Protein AF-A0A8J7I1T4-F1 (afdb_monomer)

Radius of gyration: 24.04 Å; Cα contacts (8 Å, |Δi|>4): 90; chains: 1; bounding box: 47×66×47 Å

Sequence (102 aa):
MGDDYNDDTSTIVEYQNFVQFKRQQYLRGENFNTPTLNFPENLSPKREPLKHLLIGSPKAVTSTIHRLHLVGYASTGDWSPLLPTANPDEVMSILIRQILIQ

Secondary structure (DSSP, 8-state):
-------SHHHHHHHHHHHHHHHHHHHH----S-------TT-SPPEEEEEEEEEE-HHHHHHHHHHHHHTTS--GGGSPPPEE-SSTT-EEEEEEEEEEP-

pLDDT: mean 79.26, std 20.47, range [40.09, 98.81]

Nearest PDB structures (foldseek):
  1phz-assembly1_A  TM=6.126E-01  e=1.337E+00  Rattus norvegicus
  6u9d-assembly1_C  TM=4.144E-01  e=4.282E-01  Saccharomyces cerevisiae
  6u9d-assembly1_O  TM=4.224E-01  e=9.566E-01  Saccharomyces cerevisiae
  2m3d-assembly1_A  TM=4.213E-01  e=1.869E+00  Homo sapiens

Mean predicted aligned error: 15.99 Å

Organism: NCBI:txid1725256

Foldseek 3Di:
DDDPPDDPVVVVVVVVVVVVVVVCCVVVVDDDDDPPPPPPPPPPQDWDKDKDKDKDAPVVQLVVLVVCVVVVNDHSVQKDPWADDPDRRMTMIMHIDTDGDD

Solvent-accessible surface area (backbone atoms only — not comparable to full-atom values): 6411 Å² total; per-residue (Å²): 142,76,87,88,81,84,84,66,64,65,62,53,52,51,50,51,51,50,53,51,49,54,51,47,52,73,74,60,70,77,79,71,95,57,84,81,69,83,67,64,94,75,70,70,70,54,65,45,83,46,76,47,78,46,75,36,38,64,67,57,44,53,52,47,41,51,51,36,32,76,73,67,70,46,59,68,83,64,39,48,72,81,38,81,55,96,47,94,71,28,26,31,35,44,34,76,43,77,40,76,61,132

Structure (mmCIF, N/CA/C/O backbone):
data_AF-A0A8J7I1T4-F1
#
_entry.id   AF-A0A8J7I1T4-F1
#
loop_
_atom_site.group_PDB
_atom_site.id
_atom_site.type_symbol
_atom_site.label_atom_id
_atom_site.label_alt_id
_atom_site.label_comp_id
_atom_site.label_asym_id
_atom_site.label_entity_id
_atom_site.label_seq_id
_atom_site.pdbx_PDB_ins_code
_atom_site.Cartn_x
_atom_site.Cartn_y
_atom_site.Cartn_z
_atom_site.occupancy
_atom_site.B_iso_or_equiv
_atom_site.auth_seq_id
_atom_site.auth_comp_id
_atom_site.auth_asym_id
_atom_site.auth_atom_id
_atom_site.pdbx_PDB_model_num
ATOM 1 N N . MET A 1 1 ? -22.336 58.831 -1.178 1.00 47.72 1 MET A N 1
ATOM 2 C CA . MET A 1 1 ? -21.985 57.604 -1.913 1.00 47.72 1 MET A CA 1
ATOM 3 C C . MET A 1 1 ? -21.004 56.871 -1.020 1.00 47.72 1 MET A C 1
ATOM 5 O O . MET A 1 1 ? -19.838 57.229 -1.009 1.00 47.72 1 MET A O 1
ATOM 9 N N . GLY A 1 2 ? -21.533 56.071 -0.097 1.00 44.88 2 GLY A N 1
ATOM 10 C CA . GLY A 1 2 ? -20.752 55.370 0.918 1.00 44.88 2 GLY A CA 1
ATOM 11 C C . GLY A 1 2 ? -20.831 53.889 0.611 1.00 44.88 2 GLY A C 1
ATOM 12 O O . GLY A 1 2 ? -21.934 53.362 0.481 1.00 44.88 2 GLY A O 1
ATOM 13 N N . ASP A 1 3 ? -19.671 53.282 0.419 1.00 51.94 3 ASP A N 1
ATOM 14 C CA . ASP A 1 3 ? -19.508 51.859 0.183 1.00 51.94 3 ASP A CA 1
ATOM 15 C C . ASP A 1 3 ? -19.850 51.104 1.473 1.00 51.94 3 ASP A C 1
ATOM 17 O O . ASP A 1 3 ? -19.090 51.129 2.441 1.00 51.94 3 ASP A O 1
ATOM 21 N N . ASP A 1 4 ? -21.022 50.469 1.500 1.00 51.78 4 ASP A N 1
ATOM 22 C CA . ASP A 1 4 ? -21.464 49.598 2.592 1.00 51.78 4 ASP A CA 1
ATOM 23 C C .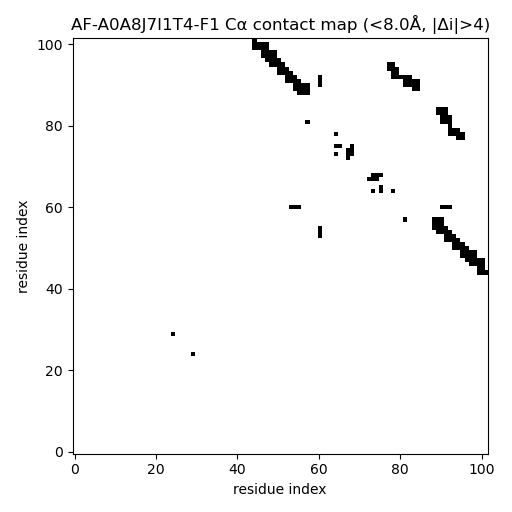 ASP A 1 4 ? -20.959 48.176 2.315 1.00 51.78 4 ASP A C 1
ATOM 25 O O . ASP A 1 4 ? -21.676 47.289 1.857 1.00 51.78 4 ASP A O 1
ATOM 29 N N . TYR A 1 5 ? -19.650 48.004 2.478 1.00 54.16 5 TYR A N 1
ATOM 30 C CA . TYR A 1 5 ? -18.976 46.711 2.435 1.00 54.16 5 TYR A CA 1
ATOM 31 C C . TYR A 1 5 ? -18.599 46.365 3.869 1.00 54.16 5 TYR A C 1
ATOM 33 O O . TYR A 1 5 ? -17.544 46.801 4.309 1.00 54.16 5 TYR A O 1
ATOM 41 N N . ASN A 1 6 ? -19.461 45.654 4.608 1.00 53.81 6 ASN A N 1
ATOM 42 C CA . ASN A 1 6 ? -19.103 44.912 5.829 1.00 53.81 6 ASN A CA 1
ATOM 43 C C . ASN A 1 6 ? -20.278 44.039 6.320 1.00 53.81 6 ASN A C 1
ATOM 45 O O . ASN A 1 6 ? -20.919 44.364 7.313 1.00 53.81 6 ASN A O 1
ATOM 49 N N . A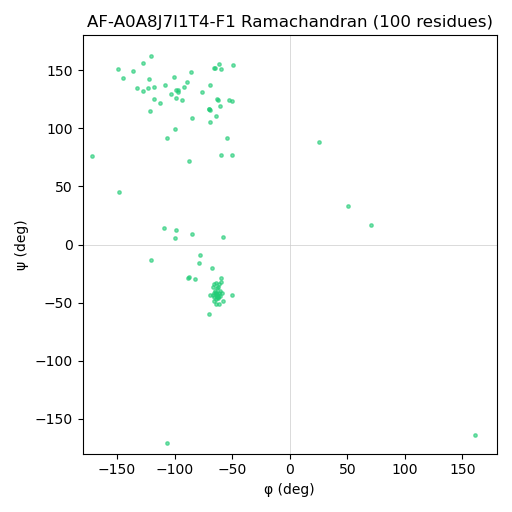SP A 1 7 ? -20.525 42.902 5.662 1.00 57.72 7 ASP A N 1
ATOM 50 C CA . ASP A 1 7 ? -21.310 41.799 6.252 1.00 57.72 7 ASP A CA 1
ATOM 51 C C . ASP A 1 7 ? -20.844 40.419 5.750 1.00 57.72 7 ASP A C 1
ATOM 53 O O . ASP A 1 7 ? -21.634 39.585 5.334 1.00 57.72 7 ASP A O 1
ATOM 57 N N . ASP A 1 8 ? -19.528 40.183 5.719 1.00 58.41 8 ASP A N 1
ATOM 58 C CA . ASP A 1 8 ? -18.960 38.871 5.330 1.00 58.41 8 ASP A CA 1
ATOM 59 C C . ASP A 1 8 ? -18.098 38.251 6.447 1.00 58.41 8 ASP A C 1
ATOM 61 O 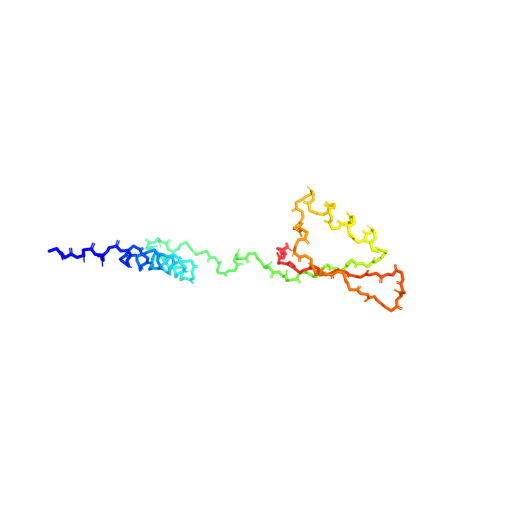O . ASP A 1 8 ? -17.753 37.068 6.440 1.00 58.41 8 ASP A O 1
ATOM 65 N N . THR A 1 9 ? -17.746 39.042 7.464 1.00 55.25 9 THR A N 1
ATOM 66 C CA . THR A 1 9 ? -16.885 38.597 8.567 1.00 55.25 9 THR A CA 1
ATOM 67 C C . THR A 1 9 ? -17.677 37.959 9.708 1.00 55.25 9 THR A C 1
ATOM 69 O O . THR A 1 9 ? -17.159 37.045 10.354 1.00 55.25 9 THR A O 1
ATOM 72 N N . SER A 1 10 ? -18.940 38.359 9.915 1.00 56.66 10 SER A N 1
ATOM 73 C CA . SER A 1 10 ? -19.832 37.759 10.921 1.00 56.66 10 SER A CA 1
ATOM 74 C C . SER A 1 10 ? -20.097 36.282 10.631 1.00 56.66 10 SER A C 1
ATOM 76 O O . SER A 1 10 ? -19.928 35.437 11.509 1.00 56.66 10 SER A O 1
ATOM 78 N N . THR A 1 11 ? -20.394 35.937 9.376 1.00 62.38 11 THR A N 1
ATOM 79 C CA . THR A 1 11 ? -20.722 34.560 8.976 1.00 62.38 11 THR A CA 1
ATOM 80 C C . THR A 1 11 ? -19.526 33.611 9.105 1.00 62.38 11 THR A C 1
ATOM 82 O O . THR A 1 11 ? -19.674 32.461 9.527 1.00 62.38 11 THR A O 1
ATOM 85 N N . ILE A 1 12 ? -18.311 34.083 8.802 1.00 68.12 12 ILE A N 1
ATOM 86 C CA . ILE A 1 12 ? -17.086 33.280 8.936 1.00 68.12 12 ILE A CA 1
ATOM 87 C C . ILE A 1 12 ? -16.767 33.015 10.412 1.00 68.12 12 ILE A C 1
ATOM 89 O O . ILE A 1 12 ? -16.431 31.885 10.775 1.00 68.12 12 ILE A O 1
ATOM 93 N N . VAL A 1 13 ? -16.889 34.029 11.274 1.00 71.56 13 VAL A N 1
ATOM 94 C CA . VAL A 1 13 ? -16.635 33.884 12.715 1.00 71.56 13 VAL A CA 1
ATOM 95 C C . VAL A 1 13 ? -17.654 32.939 13.357 1.00 71.56 13 VAL A C 1
ATOM 97 O O . VAL A 1 13 ? -17.272 32.077 14.151 1.00 71.56 13 VAL A O 1
ATOM 100 N N . GLU A 1 14 ? -18.926 33.015 12.966 1.00 70.50 14 GLU A N 1
ATOM 101 C CA . GLU A 1 14 ? -19.973 32.095 13.424 1.00 70.50 14 GLU A CA 1
ATOM 102 C C . GLU A 1 14 ? -19.715 30.646 13.000 1.00 70.50 14 GLU A C 1
ATOM 104 O O . GLU A 1 14 ? -19.809 29.737 13.829 1.00 70.50 14 GLU A O 1
ATOM 109 N N . TYR A 1 15 ? -19.315 30.415 11.745 1.00 69.25 15 TYR A N 1
ATOM 110 C CA . TYR A 1 15 ? -19.000 29.068 11.265 1.00 69.25 15 TYR A CA 1
ATOM 111 C C . TYR A 1 15 ? -17.791 28.471 11.990 1.00 69.25 15 TYR A C 1
ATOM 113 O O . TYR A 1 15 ? -17.813 27.305 12.394 1.00 69.25 15 TYR A O 1
ATOM 121 N N . GLN A 1 16 ? -16.748 29.272 12.221 1.00 72.00 16 GLN A N 1
ATOM 122 C CA . GLN A 1 16 ? -15.591 28.827 12.993 1.00 72.00 16 GLN A CA 1
ATOM 123 C C . GLN A 1 16 ? -15.988 28.508 14.434 1.00 72.00 16 GLN A C 1
ATOM 125 O O . GLN A 1 16 ? -15.650 27.434 14.930 1.00 72.00 16 GLN A O 1
ATOM 130 N N . ASN A 1 17 ? -16.782 29.361 15.082 1.00 79.06 17 ASN A N 1
ATOM 131 C CA . ASN A 1 17 ? -17.287 29.098 16.428 1.00 79.06 17 ASN A CA 1
ATOM 132 C C . ASN A 1 17 ? -18.135 27.820 16.487 1.00 79.06 17 ASN A C 1
ATOM 134 O O . ASN A 1 17 ? -17.970 27.023 17.411 1.00 79.06 17 ASN A O 1
ATOM 138 N N . PHE A 1 18 ? -18.972 27.562 15.479 1.00 73.94 18 PHE A N 1
ATOM 139 C CA . PHE A 1 18 ? -19.755 26.332 15.376 1.00 73.94 18 PHE A CA 1
ATOM 140 C C . PHE A 1 18 ? -18.871 25.085 15.225 1.00 73.94 18 PHE A C 1
ATOM 142 O O . PHE A 1 18 ? -19.066 24.101 15.944 1.00 73.94 18 PHE A O 1
ATOM 149 N N . VAL A 1 19 ? -17.868 25.119 14.341 1.00 78.06 19 VAL A N 1
ATOM 150 C CA . VAL A 1 19 ? -16.919 24.009 14.153 1.00 78.06 19 VAL A CA 1
ATOM 151 C C . VAL A 1 19 ? -16.109 23.766 15.428 1.00 78.06 19 VAL A C 1
ATOM 153 O O . VAL A 1 19 ? -15.957 22.616 15.846 1.00 78.06 19 VAL A O 1
ATOM 156 N N . GLN A 1 20 ? -15.645 24.827 16.098 1.00 69.75 20 GLN A N 1
ATOM 157 C CA . GLN A 1 20 ? -14.915 24.716 17.363 1.00 69.75 20 GLN A CA 1
ATOM 158 C C . GLN A 1 20 ? -15.792 24.171 18.489 1.00 69.75 20 GLN A C 1
ATOM 160 O O . GLN A 1 20 ? -15.343 23.303 19.237 1.00 69.75 20 GLN A O 1
ATOM 165 N N . PHE A 1 21 ? -17.046 24.617 18.582 1.00 70.81 21 PHE A N 1
ATOM 166 C CA . PHE A 1 21 ? -18.017 24.099 19.538 1.00 70.81 21 PHE A CA 1
ATOM 167 C C . PHE A 1 21 ? -18.282 22.615 19.291 1.00 70.81 21 PHE A C 1
ATOM 169 O O . PHE A 1 21 ? -18.128 21.813 20.206 1.00 70.81 21 PHE A O 1
ATOM 176 N N . LYS A 1 22 ? -18.591 22.212 18.051 1.00 68.12 22 LYS A N 1
ATOM 177 C CA . LYS A 1 22 ? -18.816 20.800 17.709 1.00 68.12 22 LYS A CA 1
ATOM 178 C C . LYS A 1 22 ? -17.589 19.946 18.014 1.00 68.12 22 LYS A C 1
ATOM 180 O O . LYS A 1 22 ? -17.737 18.873 18.588 1.00 68.12 22 LYS A O 1
ATOM 185 N N . ARG A 1 23 ? -16.382 20.432 17.710 1.00 67.62 23 ARG A N 1
ATOM 186 C CA . ARG A 1 23 ? -15.127 19.750 18.052 1.00 67.62 23 ARG A CA 1
ATOM 187 C C . ARG A 1 23 ? -14.956 19.604 19.564 1.00 67.62 23 ARG A C 1
ATOM 189 O O . ARG A 1 23 ? -14.631 18.518 20.022 1.00 67.62 23 ARG A O 1
ATOM 196 N N . GLN A 1 24 ? -15.209 20.659 20.338 1.00 60.47 24 GLN A N 1
ATOM 197 C CA . GLN A 1 24 ? -15.168 20.589 21.800 1.00 60.47 24 GLN A CA 1
ATOM 198 C C . GLN A 1 24 ? -16.217 19.625 22.351 1.00 60.47 24 GLN A C 1
ATOM 200 O O . GLN A 1 24 ? -15.903 18.894 23.273 1.00 60.47 24 GLN A O 1
ATOM 205 N N . GLN A 1 25 ? -17.410 19.539 21.761 1.00 59.22 25 GLN A N 1
ATOM 206 C CA . GLN A 1 25 ? -18.430 18.562 22.159 1.00 59.22 25 GLN A CA 1
ATOM 207 C C . GLN A 1 25 ? -17.973 17.115 21.911 1.00 59.22 25 GLN A C 1
ATOM 209 O O . GLN A 1 25 ? -18.136 16.265 22.784 1.00 59.22 25 GLN A O 1
ATOM 214 N N . TYR A 1 26 ? -17.327 16.839 20.771 1.00 59.06 26 TYR A N 1
ATOM 215 C CA . TYR A 1 26 ? -16.743 15.518 20.499 1.00 59.06 26 TYR A CA 1
ATOM 216 C C . TYR A 1 26 ? -15.577 15.173 21.430 1.00 59.06 26 TYR A C 1
ATOM 218 O O . TYR A 1 26 ? -15.399 14.010 21.776 1.00 59.06 26 TYR A O 1
ATOM 226 N N . LEU A 1 27 ? -14.785 16.171 21.827 1.00 55.81 27 LEU A N 1
ATOM 227 C CA . LEU A 1 27 ? -13.632 15.984 22.709 1.00 55.81 27 LEU A CA 1
ATOM 228 C C . LEU A 1 27 ? -14.015 15.931 24.195 1.00 55.81 27 LEU A C 1
ATOM 230 O O . LEU A 1 27 ? -13.315 15.293 24.972 1.00 55.81 27 LEU A O 1
ATOM 234 N N . ARG A 1 28 ? -15.091 16.620 24.595 1.00 53.22 28 ARG A N 1
ATOM 235 C CA . ARG A 1 28 ? -15.477 16.808 25.998 1.00 53.22 28 ARG A CA 1
ATOM 236 C C . ARG A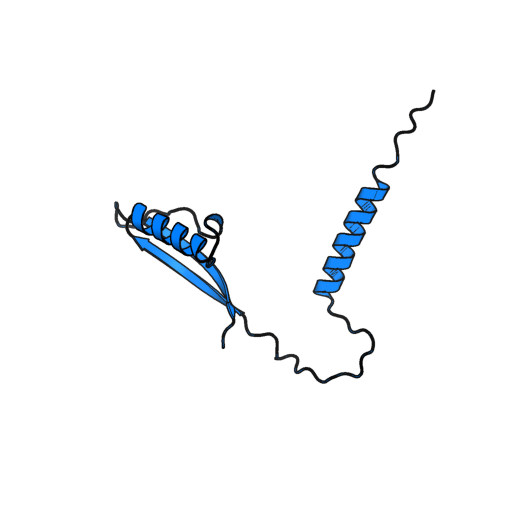 1 28 ? -16.358 15.684 26.529 1.00 53.22 28 ARG A C 1
ATOM 238 O O . ARG A 1 28 ? -16.301 15.435 27.721 1.00 53.22 28 ARG A O 1
ATOM 245 N N . GLY A 1 29 ? -17.140 15.002 25.690 1.00 57.56 29 GLY A N 1
ATOM 246 C CA . GLY A 1 29 ? -17.894 13.816 26.116 1.00 57.56 29 GLY A CA 1
ATOM 247 C C . GLY A 1 29 ? -18.733 14.001 27.394 1.00 57.56 29 GLY A C 1
ATOM 248 O O . GLY A 1 29 ? -18.853 13.057 28.166 1.00 57.56 29 GLY A O 1
ATOM 249 N N . GLU A 1 30 ? -19.286 15.193 27.659 1.00 49.94 30 GLU A N 1
ATOM 250 C CA . GLU A 1 30 ? -19.984 15.463 28.925 1.00 49.94 30 GLU A CA 1
ATOM 251 C C . GLU A 1 30 ? -21.511 15.366 28.815 1.00 49.94 30 GLU A C 1
ATOM 253 O O . GLU A 1 30 ? -22.200 16.272 28.353 1.00 49.94 30 GLU A O 1
ATOM 258 N N . ASN A 1 31 ? -22.003 14.207 29.260 1.00 50.72 31 ASN A N 1
ATOM 259 C CA . ASN A 1 31 ? -23.042 14.000 30.277 1.00 50.72 31 ASN A CA 1
ATOM 260 C C . ASN A 1 31 ? -24.068 15.131 30.492 1.00 50.72 31 ASN A C 1
ATOM 262 O O . ASN A 1 31 ? -23.968 15.931 31.422 1.00 50.72 31 ASN A O 1
ATOM 266 N N . PHE A 1 32 ? -25.150 15.095 29.715 1.00 48.03 32 PHE A N 1
ATOM 267 C CA . PHE A 1 32 ? -26.453 15.555 30.201 1.00 48.03 32 PHE A CA 1
ATOM 268 C C . PHE A 1 32 ? -26.933 14.564 31.265 1.00 48.03 32 PHE A C 1
ATOM 270 O O . PHE A 1 32 ? -26.770 13.369 31.054 1.00 48.03 32 PHE A O 1
ATOM 277 N N . ASN A 1 33 ? -27.495 15.046 32.380 1.00 47.41 33 ASN A N 1
ATOM 278 C CA . ASN A 1 33 ? -27.972 14.269 33.538 1.00 47.41 33 ASN A CA 1
ATOM 279 C C . ASN A 1 33 ? -28.900 13.090 33.172 1.00 47.41 33 ASN A C 1
ATOM 281 O O . ASN A 1 33 ? -30.116 13.142 33.353 1.00 47.41 33 ASN A O 1
ATOM 285 N N . THR A 1 34 ? -28.326 12.005 32.679 1.00 43.66 34 THR A N 1
ATOM 286 C CA . THR A 1 34 ? -28.916 10.678 32.630 1.00 43.66 34 THR A CA 1
ATOM 287 C C . THR A 1 34 ? -28.546 9.978 33.931 1.00 43.66 34 THR A C 1
ATOM 289 O O . THR A 1 34 ? -27.401 10.130 34.366 1.00 43.66 34 THR A O 1
ATOM 292 N N . PRO A 1 35 ? -29.459 9.215 34.563 1.00 41.53 35 PRO A N 1
ATOM 293 C CA . PRO A 1 35 ? -29.069 8.341 35.661 1.00 41.53 35 PRO A CA 1
ATOM 294 C C . PRO A 1 35 ? -27.874 7.539 35.168 1.00 41.53 35 PRO A C 1
ATOM 296 O O . PRO A 1 35 ? -27.949 6.961 34.083 1.00 41.53 35 PRO A O 1
ATOM 299 N N . THR A 1 36 ? -26.761 7.622 35.896 1.00 40.09 36 THR A N 1
ATOM 300 C CA . THR A 1 36 ? -25.486 6.995 35.565 1.00 40.09 36 THR A CA 1
ATOM 301 C C . THR A 1 36 ? -25.731 5.511 35.360 1.00 40.09 36 THR A C 1
ATOM 303 O O . THR A 1 36 ? -25.725 4.707 36.290 1.00 40.09 36 THR A O 1
ATOM 306 N N . LEU A 1 37 ? -25.990 5.136 34.110 1.00 43.19 37 LEU A N 1
ATOM 307 C CA . LEU A 1 37 ? -25.790 3.781 33.672 1.00 43.19 37 LEU A CA 1
ATOM 308 C C . LEU A 1 37 ? -24.284 3.623 33.814 1.00 43.19 37 LEU A C 1
ATOM 310 O O . LEU A 1 37 ? -23.534 4.327 33.138 1.00 43.19 37 LEU A O 1
ATOM 314 N N . ASN A 1 38 ? -23.858 2.806 34.775 1.00 44.88 38 ASN A N 1
ATOM 315 C CA . ASN A 1 38 ? -22.470 2.401 34.944 1.00 44.88 38 ASN A CA 1
ATOM 316 C C . ASN A 1 38 ? -22.036 1.697 33.652 1.00 44.88 38 ASN A C 1
ATOM 318 O O . ASN A 1 38 ? -22.022 0.471 33.578 1.00 44.88 38 ASN A O 1
ATOM 322 N N . PHE A 1 39 ? -21.751 2.460 32.600 1.00 50.28 39 PHE A N 1
ATOM 323 C CA . PHE A 1 39 ? -21.011 1.973 31.463 1.00 50.28 39 PHE A CA 1
ATOM 324 C C . PHE A 1 39 ? -19.601 1.785 31.998 1.00 50.28 39 PHE A C 1
ATOM 326 O O . PHE A 1 39 ? -19.001 2.760 32.453 1.00 50.28 39 PHE A O 1
ATOM 333 N 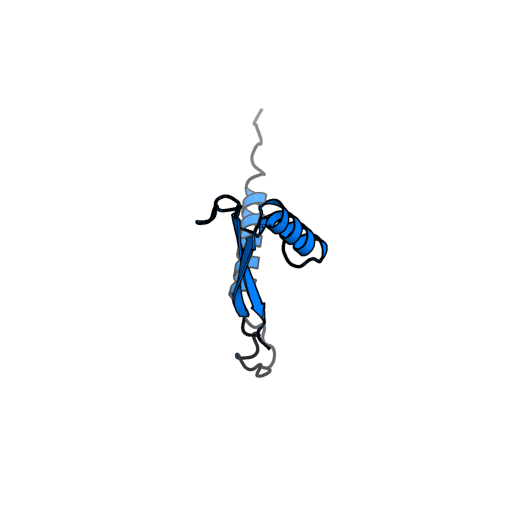N . PRO A 1 40 ? -19.076 0.551 32.015 1.00 50.69 40 PRO A N 1
ATOM 334 C CA . PRO A 1 40 ? -17.677 0.378 32.319 1.00 50.69 40 PRO A CA 1
ATOM 335 C C . PRO A 1 40 ? -16.909 1.290 31.361 1.00 50.69 40 PRO A C 1
ATOM 337 O O . PRO A 1 40 ? -17.039 1.149 30.144 1.00 50.69 40 PRO A O 1
ATOM 340 N N . GLU A 1 41 ? -16.078 2.186 31.895 1.00 53.34 41 GLU A N 1
ATOM 341 C CA . GLU A 1 41 ? -15.127 3.028 31.142 1.00 53.34 41 GLU A CA 1
ATOM 342 C C . GLU A 1 41 ? -14.126 2.195 30.301 1.00 53.34 41 GLU A C 1
ATOM 344 O O . GLU A 1 41 ? -13.207 2.714 29.678 1.00 53.34 41 GLU A O 1
ATOM 349 N N . ASN A 1 42 ? -14.322 0.877 30.248 1.00 53.72 42 ASN A N 1
ATOM 350 C CA . ASN A 1 42 ? -13.516 -0.135 29.593 1.00 53.72 42 ASN A CA 1
ATOM 351 C C . ASN A 1 42 ? -14.177 -0.748 28.341 1.00 53.72 42 ASN A C 1
ATOM 353 O O . ASN A 1 42 ? -13.744 -1.796 27.880 1.00 53.72 42 ASN A O 1
ATOM 357 N N . LEU A 1 43 ? -15.240 -0.148 27.791 1.00 55.22 43 LEU A N 1
ATOM 358 C CA . LEU A 1 43 ? -15.912 -0.680 26.591 1.00 55.22 43 LEU A CA 1
ATOM 359 C C . LEU A 1 43 ? -15.527 0.019 25.283 1.00 55.22 43 LEU A C 1
ATOM 361 O O . LEU A 1 43 ? -16.112 -0.292 24.246 1.00 55.22 43 LEU A O 1
ATOM 365 N N . SER A 1 44 ? -14.557 0.943 25.284 1.00 64.19 44 SER A N 1
ATOM 366 C CA . SER A 1 44 ? -14.010 1.401 24.004 1.00 64.19 44 SER A CA 1
ATOM 367 C C . SER A 1 44 ? -13.207 0.244 23.401 1.00 64.19 44 SER A C 1
ATOM 369 O O . SER A 1 44 ? -12.246 -0.216 24.020 1.00 64.19 44 SER A O 1
ATOM 371 N N . PRO A 1 45 ? -13.616 -0.300 22.241 1.00 69.19 45 PRO A N 1
ATOM 372 C CA . PRO A 1 45 ? -12.922 -1.442 21.679 1.00 69.19 45 PRO A CA 1
ATOM 373 C C . PRO A 1 45 ? -11.485 -1.023 21.378 1.00 69.19 45 PRO A C 1
ATOM 375 O O . PRO A 1 45 ? -11.245 -0.011 20.706 1.00 69.19 45 PRO A O 1
ATOM 378 N N . LYS A 1 46 ? -10.531 -1.773 21.936 1.00 83.75 46 LYS A N 1
ATOM 379 C CA . LYS A 1 46 ? -9.112 -1.435 21.869 1.00 83.75 46 LYS A CA 1
ATOM 380 C C . LYS A 1 46 ? -8.696 -1.394 20.403 1.00 83.75 46 LYS A C 1
ATOM 382 O O . LYS A 1 46 ? -8.833 -2.381 19.679 1.00 83.75 46 LYS A O 1
ATOM 387 N N . ARG A 1 47 ? -8.227 -0.227 19.958 1.00 86.44 47 ARG A N 1
ATOM 388 C CA . ARG A 1 47 ? -7.656 -0.054 18.624 1.00 86.44 47 ARG A CA 1
ATOM 389 C C . ARG A 1 47 ? -6.143 -0.136 18.703 1.00 86.44 47 ARG A C 1
ATOM 391 O O . ARG A 1 47 ? -5.543 0.524 19.547 1.00 86.44 47 ARG A O 1
ATOM 398 N N . GLU A 1 48 ? -5.543 -0.910 17.811 1.00 91.00 48 GLU A N 1
ATOM 399 C CA . GLU A 1 48 ? -4.091 -0.999 17.677 1.00 91.00 48 GLU A CA 1
ATOM 400 C C . GLU A 1 48 ? -3.635 -0.619 16.261 1.00 91.00 48 GLU A C 1
ATOM 402 O O . GLU A 1 48 ? -4.311 -0.942 15.277 1.00 91.00 48 GLU A O 1
ATOM 407 N N . PRO A 1 49 ? -2.490 0.077 16.127 1.00 92.88 49 PRO A N 1
ATOM 408 C CA . PRO A 1 49 ? -1.896 0.353 14.829 1.00 92.88 49 PRO A CA 1
ATOM 409 C C . PRO A 1 49 ? -1.338 -0.936 14.209 1.00 92.88 49 PRO A C 1
ATOM 411 O O . PRO A 1 49 ? -0.359 -1.494 14.697 1.00 92.88 49 PRO A O 1
ATOM 414 N N . LEU A 1 50 ? -1.893 -1.356 13.074 1.00 95.12 50 LEU A N 1
ATOM 415 C CA . LEU A 1 50 ? -1.344 -2.410 12.225 1.00 95.12 50 LEU A CA 1
ATOM 416 C C . LEU A 1 50 ? -0.656 -1.799 11.002 1.00 95.12 50 LEU A C 1
ATOM 418 O O . LEU A 1 50 ? -1.242 -0.985 10.281 1.00 95.12 50 LEU A O 1
ATOM 422 N N . LYS A 1 51 ? 0.583 -2.227 10.750 1.00 96.69 51 LYS A N 1
ATOM 423 C CA . LYS A 1 51 ? 1.343 -1.881 9.545 1.00 96.69 51 LYS A CA 1
ATOM 424 C C . LYS A 1 51 ? 1.255 -3.020 8.534 1.00 96.69 51 LYS A C 1
ATOM 426 O O . LYS A 1 51 ? 1.607 -4.151 8.852 1.00 96.69 51 LYS A O 1
ATOM 431 N N . HIS A 1 52 ? 0.835 -2.705 7.319 1.00 97.81 52 HIS A N 1
ATOM 432 C CA . HIS A 1 52 ? 0.909 -3.596 6.168 1.00 97.81 52 HIS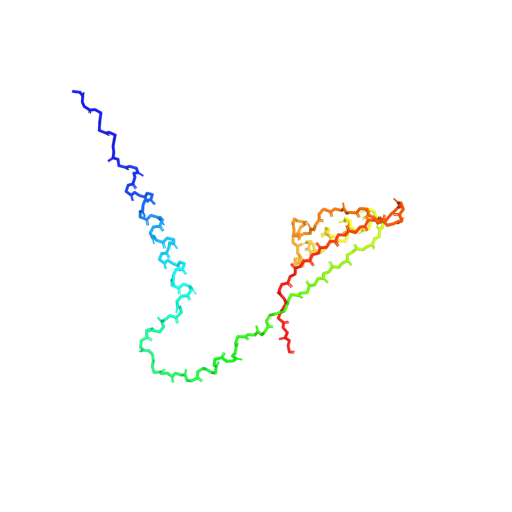 A CA 1
ATOM 433 C C . HIS A 1 52 ? 2.126 -3.211 5.348 1.00 97.81 52 HIS A C 1
ATOM 435 O O . HIS A 1 52 ? 2.326 -2.030 5.064 1.00 97.81 52 HIS A O 1
ATOM 441 N N . LEU A 1 53 ? 2.913 -4.208 4.963 1.00 98.25 53 LEU A N 1
ATOM 442 C CA . LEU A 1 53 ? 4.075 -4.043 4.107 1.00 98.25 53 LEU A CA 1
ATOM 443 C C . LEU A 1 53 ? 3.869 -4.910 2.869 1.00 98.25 53 LEU A C 1
ATOM 445 O O . LEU A 1 53 ? 3.782 -6.132 2.972 1.00 98.25 53 LEU A O 1
ATOM 449 N N . LEU A 1 54 ? 3.755 -4.266 1.712 1.00 98.69 54 LEU A N 1
ATOM 450 C CA . LEU A 1 54 ? 3.779 -4.944 0.422 1.00 98.69 54 LEU A CA 1
ATOM 451 C C . LEU A 1 54 ? 5.193 -4.842 -0.130 1.00 98.69 54 LEU A C 1
ATOM 453 O O . LEU A 1 54 ? 5.743 -3.746 -0.156 1.00 98.69 54 LEU A O 1
ATOM 457 N N . ILE A 1 55 ? 5.751 -5.966 -0.572 1.00 98.38 55 ILE A N 1
ATOM 458 C CA . ILE A 1 55 ? 7.056 -6.050 -1.230 1.00 98.38 55 ILE A CA 1
ATOM 459 C C . ILE A 1 55 ? 6.892 -6.913 -2.480 1.00 98.38 55 ILE A C 1
ATOM 461 O O . ILE A 1 55 ? 6.236 -7.955 -2.436 1.00 98.38 55 ILE A O 1
ATOM 465 N N . GLY A 1 56 ? 7.454 -6.470 -3.598 1.00 98.50 56 GLY A N 1
ATOM 466 C CA . GLY A 1 56 ? 7.496 -7.237 -4.838 1.00 98.50 56 GLY A CA 1
ATOM 467 C C . GLY A 1 56 ? 7.770 -6.346 -6.042 1.00 98.50 56 GLY A C 1
ATOM 468 O O . GLY A 1 56 ? 8.173 -5.193 -5.900 1.00 98.50 56 GLY A O 1
ATOM 469 N N . SER A 1 57 ? 7.510 -6.856 -7.248 1.00 98.62 57 SER A N 1
ATOM 470 C CA . SER A 1 57 ? 7.652 -6.034 -8.457 1.00 98.62 57 SER A CA 1
ATOM 471 C C . SER A 1 57 ? 6.742 -4.794 -8.413 1.00 98.62 57 SER A C 1
ATOM 473 O O . SER A 1 57 ? 5.638 -4.873 -7.856 1.00 98.62 57 SER A O 1
ATOM 475 N N . PRO A 1 58 ? 7.117 -3.678 -9.072 1.00 98.56 58 PRO A N 1
ATOM 476 C CA . PRO A 1 58 ? 6.275 -2.482 -9.143 1.00 98.56 58 PRO A CA 1
ATOM 477 C C . PRO A 1 58 ? 4.841 -2.785 -9.584 1.00 98.56 58 PRO A C 1
ATOM 479 O O . PRO A 1 58 ? 3.877 -2.348 -8.958 1.00 98.56 58 PRO A O 1
ATOM 482 N N . LYS A 1 59 ? 4.686 -3.634 -10.608 1.00 98.62 59 LYS A N 1
ATOM 483 C CA . LYS A 1 59 ? 3.374 -4.050 -11.112 1.00 98.62 59 LYS A CA 1
ATOM 484 C C . LYS A 1 59 ? 2.568 -4.817 -10.062 1.00 98.62 59 LYS A C 1
ATOM 486 O O . LYS A 1 59 ? 1.370 -4.566 -9.929 1.00 98.62 59 LYS A O 1
ATOM 491 N N . ALA A 1 60 ? 3.193 -5.745 -9.338 1.00 98.69 60 ALA A N 1
ATOM 492 C CA . ALA A 1 60 ? 2.512 -6.548 -8.325 1.00 98.69 60 ALA A CA 1
ATOM 493 C C . ALA A 1 60 ? 2.040 -5.690 -7.143 1.00 98.69 60 ALA A C 1
ATOM 495 O O . ALA A 1 60 ? 0.882 -5.806 -6.730 1.00 98.69 60 ALA A O 1
ATOM 496 N N . VAL A 1 61 ? 2.896 -4.789 -6.647 1.00 98.75 61 VAL A N 1
ATOM 497 C CA . VAL A 1 61 ? 2.560 -3.893 -5.530 1.00 98.75 61 VAL A CA 1
ATOM 498 C C . VAL A 1 61 ? 1.424 -2.948 -5.925 1.00 98.75 61 VAL A C 1
ATOM 500 O O . VAL A 1 61 ? 0.390 -2.931 -5.257 1.00 98.75 61 VAL A O 1
ATOM 503 N N . THR A 1 62 ? 1.535 -2.249 -7.059 1.00 98.69 62 THR A N 1
ATOM 504 C CA . THR A 1 62 ? 0.483 -1.339 -7.544 1.00 98.69 62 THR A CA 1
ATOM 505 C C . THR A 1 62 ? -0.839 -2.063 -7.806 1.00 98.69 62 THR A C 1
ATOM 507 O O . THR A 1 62 ? -1.893 -1.591 -7.380 1.00 98.69 62 THR A O 1
ATOM 510 N N . SER A 1 63 ? -0.811 -3.241 -8.442 1.00 98.75 63 SER A N 1
ATOM 511 C CA . SER A 1 63 ? -2.034 -4.020 -8.705 1.00 98.75 63 SER A CA 1
ATOM 512 C C . SER A 1 63 ? -2.715 -4.465 -7.409 1.00 98.75 63 SER A C 1
ATOM 514 O O . SER A 1 63 ? -3.942 -4.442 -7.311 1.00 98.75 63 SER A O 1
ATOM 516 N N . THR A 1 64 ? -1.928 -4.831 -6.394 1.00 98.81 64 THR A N 1
ATOM 517 C CA . THR A 1 64 ? -2.447 -5.212 -5.075 1.00 98.81 64 THR A CA 1
ATOM 518 C C . THR A 1 64 ? -3.085 -4.019 -4.367 1.00 98.81 64 THR A C 1
ATOM 520 O O . THR A 1 64 ? -4.195 -4.155 -3.858 1.00 98.81 64 THR A O 1
ATOM 523 N N . ILE A 1 65 ? -2.451 -2.840 -4.401 1.00 98.75 65 ILE A N 1
ATOM 524 C CA . ILE A 1 65 ? -3.013 -1.595 -3.847 1.00 98.75 65 ILE A CA 1
ATOM 525 C C . ILE A 1 65 ? -4.359 -1.265 -4.506 1.00 98.75 65 ILE A C 1
ATOM 527 O O . ILE A 1 65 ? -5.346 -1.046 -3.805 1.00 98.75 65 ILE A O 1
ATOM 531 N N . HIS A 1 66 ? -4.442 -1.304 -5.840 1.00 98.75 66 HIS A N 1
ATOM 532 C CA . HIS A 1 66 ? -5.708 -1.078 -6.545 1.00 98.75 66 HIS A CA 1
ATOM 533 C C . HIS A 1 66 ? -6.771 -2.114 -6.180 1.00 98.75 66 HIS A C 1
ATOM 535 O O . HIS A 1 66 ? -7.925 -1.756 -5.954 1.00 98.75 66 HIS A O 1
ATOM 541 N N . ARG A 1 67 ? -6.402 -3.394 -6.071 1.00 98.69 67 ARG A N 1
ATOM 542 C CA . ARG A 1 67 ? -7.341 -4.439 -5.651 1.00 98.69 67 ARG A CA 1
ATOM 543 C C . ARG A 1 67 ? -7.864 -4.192 -4.237 1.00 98.69 67 ARG A C 1
ATOM 545 O O . ARG A 1 67 ? -9.063 -4.325 -4.016 1.00 98.69 67 ARG A O 1
ATOM 552 N N . LEU A 1 68 ? -6.990 -3.823 -3.300 1.00 98.38 68 LEU A N 1
ATOM 553 C CA . LEU A 1 68 ? -7.362 -3.490 -1.923 1.00 98.38 68 LEU A CA 1
ATOM 554 C C . LEU A 1 68 ? -8.263 -2.250 -1.861 1.00 98.38 68 LEU A C 1
ATOM 556 O O . LEU A 1 68 ? -9.179 -2.208 -1.045 1.00 98.38 68 LEU A O 1
ATOM 560 N N . HIS A 1 69 ? -8.076 -1.292 -2.766 1.00 98.31 69 HIS A N 1
ATOM 561 C CA . HIS A 1 69 ? -8.997 -0.173 -2.927 1.00 98.31 69 HIS A CA 1
ATOM 562 C C . HIS A 1 69 ? -10.379 -0.608 -3.419 1.00 98.31 69 HIS A C 1
ATOM 564 O O . HIS A 1 69 ? -11.382 -0.248 -2.807 1.00 98.31 69 HIS A O 1
ATOM 570 N N . LEU A 1 70 ? -10.444 -1.436 -4.465 1.00 98.38 70 LEU A N 1
ATOM 571 C CA . LEU A 1 70 ? -11.714 -1.905 -5.033 1.00 98.38 70 LEU A CA 1
ATOM 572 C C . LEU A 1 70 ? -12.559 -2.707 -4.037 1.00 98.38 70 LEU A C 1
ATOM 574 O O . LEU A 1 70 ? -13.781 -2.613 -4.062 1.00 98.38 70 LEU A O 1
ATOM 578 N N . VAL A 1 71 ? -11.926 -3.472 -3.144 1.00 98.38 71 VAL A N 1
ATOM 579 C CA . VAL A 1 71 ? -12.639 -4.217 -2.089 1.00 98.38 71 VAL A CA 1
ATOM 580 C C . VAL A 1 71 ? -12.922 -3.373 -0.838 1.00 98.38 71 VAL A C 1
ATOM 582 O O . VAL A 1 71 ? -13.333 -3.915 0.183 1.00 98.38 71 VAL A O 1
ATOM 585 N N . GLY A 1 72 ? -12.680 -2.059 -0.887 1.00 96.94 72 GLY A N 1
ATOM 586 C CA . GLY A 1 72 ? -12.948 -1.137 0.219 1.00 96.94 72 G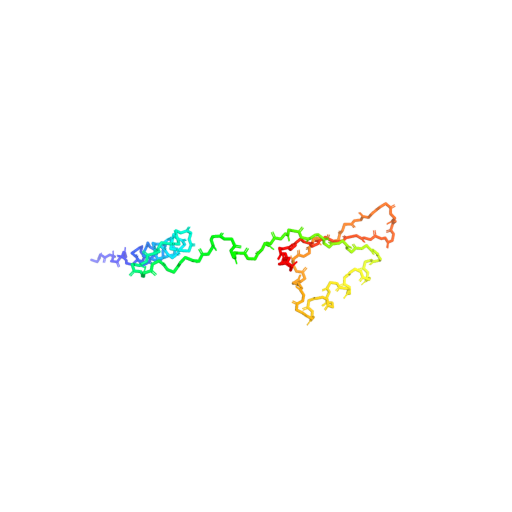LY A CA 1
ATOM 587 C C . GLY A 1 72 ? -12.005 -1.298 1.411 1.00 96.94 72 GLY A C 1
ATOM 588 O O . GLY A 1 72 ? -12.307 -0.818 2.502 1.00 96.94 72 GLY A O 1
ATOM 589 N N . TYR A 1 73 ? -10.866 -1.972 1.230 1.00 96.44 73 TYR A N 1
ATOM 590 C CA . TYR A 1 73 ? -9.904 -2.154 2.305 1.00 96.44 73 TYR A CA 1
ATOM 591 C C . TYR A 1 73 ? -9.220 -0.827 2.646 1.00 96.44 73 TYR A C 1
ATOM 593 O O . TYR A 1 73 ? -9.356 -0.365 3.771 1.00 96.44 73 TYR A O 1
ATOM 601 N N . ALA A 1 74 ? -8.522 -0.191 1.705 1.00 97.25 74 ALA A N 1
ATOM 602 C CA . ALA A 1 74 ? -7.852 1.100 1.911 1.00 97.25 74 ALA A CA 1
ATOM 603 C C . ALA A 1 74 ? -7.818 1.911 0.609 1.00 97.25 74 ALA A C 1
ATOM 605 O O . ALA A 1 74 ? -7.780 1.326 -0.472 1.00 97.25 74 ALA A O 1
ATOM 606 N N . SER A 1 75 ? -7.817 3.242 0.690 1.00 98.00 75 SER A N 1
ATOM 607 C CA . SER A 1 75 ? -7.641 4.100 -0.484 1.00 98.00 75 SER A CA 1
ATOM 608 C C . SER A 1 75 ? -6.241 3.938 -1.069 1.00 98.00 75 SER A C 1
ATOM 610 O O . SER A 1 75 ? -5.288 3.660 -0.345 1.00 98.00 75 SER A O 1
ATOM 612 N N . THR A 1 76 ? -6.082 4.153 -2.375 1.00 97.38 76 THR A N 1
ATOM 613 C CA . THR A 1 76 ? -4.755 4.134 -3.010 1.00 97.38 76 THR A CA 1
ATOM 614 C C . THR A 1 76 ? -3.821 5.192 -2.414 1.00 97.38 76 THR A C 1
ATOM 616 O O . THR A 1 76 ? -2.626 4.944 -2.311 1.00 97.38 76 THR A O 1
ATOM 619 N N . GLY A 1 77 ? -4.364 6.336 -1.980 1.00 97.25 77 GLY A N 1
ATOM 620 C CA . GLY A 1 77 ? -3.611 7.420 -1.338 1.00 97.25 77 GLY A CA 1
ATOM 621 C C . GLY A 1 77 ? -3.244 7.180 0.131 1.00 97.25 77 GLY A C 1
ATOM 622 O O . GLY A 1 77 ? -2.461 7.950 0.676 1.00 97.25 77 GLY A O 1
ATOM 623 N N . ASP A 1 78 ? -3.774 6.128 0.767 1.00 97.81 78 ASP A N 1
ATOM 624 C CA . ASP A 1 78 ? -3.439 5.788 2.162 1.00 97.81 78 ASP A CA 1
ATOM 625 C C . ASP A 1 78 ? -2.077 5.077 2.274 1.00 97.81 78 ASP A C 1
ATOM 627 O O . ASP A 1 78 ? -1.513 4.947 3.363 1.00 97.81 78 ASP A O 1
ATOM 631 N N . TRP A 1 79 ? -1.566 4.574 1.150 1.00 98.62 79 TRP A N 1
ATOM 632 C CA . TRP A 1 79 ? -0.287 3.884 1.055 1.00 98.62 79 TRP A CA 1
ATOM 633 C C . TRP A 1 79 ? 0.857 4.877 0.863 1.00 98.62 79 TRP A C 1
ATOM 635 O O . TRP A 1 79 ? 0.706 5.907 0.204 1.00 98.62 79 TRP A O 1
ATOM 645 N N . SER A 1 80 ? 2.043 4.543 1.375 1.00 98.50 80 SER A N 1
ATOM 646 C CA . SER A 1 80 ? 3.253 5.291 1.040 1.00 98.50 80 SER A CA 1
ATOM 647 C C . SER A 1 80 ? 3.532 5.221 -0.468 1.00 98.50 80 SER A C 1
ATOM 649 O O . SER A 1 80 ? 3.195 4.217 -1.110 1.00 98.50 80 SER A O 1
ATOM 651 N N . PRO A 1 81 ? 4.251 6.208 -1.032 1.00 98.19 81 PRO A N 1
ATOM 652 C CA . PRO A 1 81 ? 4.861 6.054 -2.348 1.00 98.19 81 PRO A CA 1
ATOM 653 C C . PRO A 1 81 ? 5.657 4.745 -2.444 1.00 98.19 81 PRO A C 1
ATOM 655 O O . PRO A 1 81 ? 6.126 4.224 -1.426 1.00 98.19 81 PRO A O 1
ATOM 658 N N . LEU A 1 82 ? 5.809 4.217 -3.662 1.00 98.19 82 LEU A N 1
ATOM 659 C CA . LEU A 1 82 ? 6.670 3.060 -3.897 1.00 98.19 82 LEU A CA 1
ATOM 660 C C . LEU A 1 82 ? 8.115 3.440 -3.565 1.00 98.19 82 LEU A C 1
ATOM 662 O O . LEU A 1 82 ? 8.646 4.409 -4.107 1.00 98.19 82 LEU A O 1
ATOM 666 N N . LEU A 1 83 ? 8.737 2.671 -2.680 1.00 97.81 83 LEU A N 1
ATOM 667 C CA . LEU A 1 83 ? 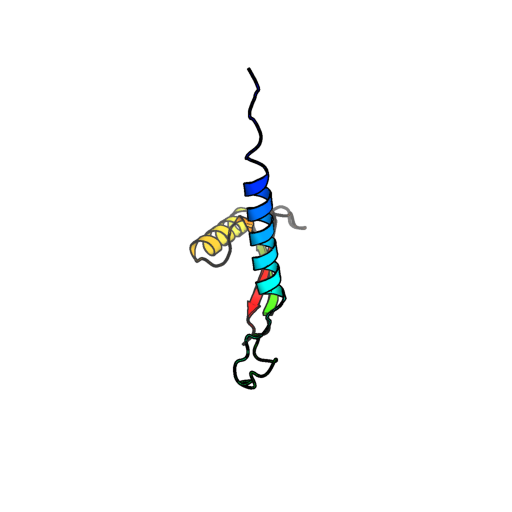10.126 2.851 -2.276 1.00 97.81 83 LEU A CA 1
ATOM 668 C C . LEU A 1 83 ? 10.971 1.715 -2.858 1.00 97.81 83 LEU A C 1
ATOM 670 O O . LEU A 1 83 ? 10.526 0.566 -2.811 1.00 97.81 83 LEU A O 1
ATOM 674 N N . PRO A 1 84 ? 12.171 1.993 -3.391 1.00 97.44 84 PRO A N 1
ATOM 675 C CA . PRO A 1 84 ? 13.081 0.939 -3.817 1.00 97.44 84 PRO A CA 1
ATOM 676 C C . PRO A 1 84 ? 13.541 0.111 -2.613 1.00 97.44 84 PRO A C 1
ATOM 678 O O . PRO A 1 84 ? 13.612 0.608 -1.485 1.00 97.44 84 PRO A O 1
ATOM 681 N N . THR A 1 85 ? 13.873 -1.150 -2.862 1.00 97.44 85 THR A N 1
ATOM 682 C CA . THR A 1 85 ? 14.502 -2.031 -1.871 1.00 97.44 85 THR A CA 1
ATOM 683 C C . THR A 1 85 ? 15.979 -2.257 -2.211 1.00 97.44 85 THR A C 1
ATOM 685 O O . THR A 1 85 ? 16.533 -1.606 -3.096 1.00 97.44 85 THR A O 1
ATOM 688 N N . ALA A 1 86 ? 16.638 -3.185 -1.511 1.00 96.44 86 ALA A N 1
ATOM 689 C CA . ALA A 1 86 ? 17.980 -3.634 -1.880 1.00 96.44 86 ALA A CA 1
ATOM 690 C C . ALA A 1 86 ? 18.002 -4.421 -3.208 1.00 96.44 86 ALA A C 1
ATOM 692 O O . ALA A 1 86 ? 19.055 -4.528 -3.835 1.00 96.44 86 ALA A O 1
ATOM 693 N N . ASN A 1 87 ? 16.855 -4.956 -3.640 1.00 96.88 87 ASN A N 1
ATOM 694 C CA . ASN A 1 87 ? 16.714 -5.699 -4.885 1.00 96.88 87 ASN A CA 1
ATOM 695 C C . ASN A 1 87 ? 16.256 -4.741 -6.012 1.00 96.88 87 ASN A C 1
ATOM 697 O O . ASN A 1 87 ? 15.214 -4.100 -5.863 1.00 96.88 87 ASN A O 1
ATOM 701 N N . PRO A 1 88 ? 16.979 -4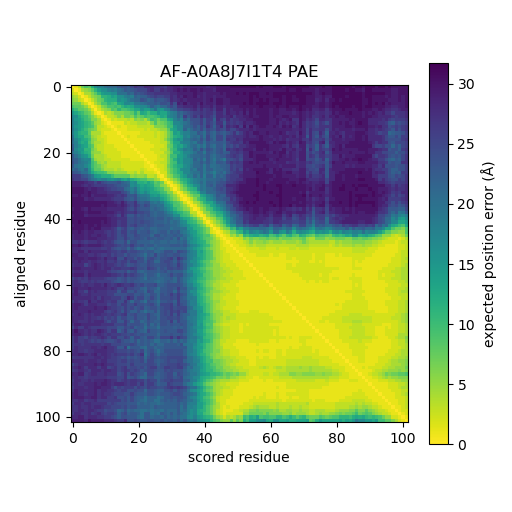.643 -7.148 1.00 92.12 88 PRO A N 1
ATOM 702 C CA . PRO A 1 88 ? 16.700 -3.650 -8.197 1.00 92.12 88 PRO A CA 1
ATOM 703 C C . PRO A 1 88 ? 15.305 -3.728 -8.836 1.00 92.12 88 PRO A C 1
ATOM 705 O O . PRO A 1 88 ? 14.772 -2.708 -9.263 1.00 92.12 88 PRO A O 1
ATOM 708 N N . ASP A 1 89 ? 14.703 -4.918 -8.872 1.00 96.94 89 ASP A N 1
ATOM 709 C CA . ASP A 1 89 ? 13.389 -5.163 -9.488 1.00 96.94 89 ASP A CA 1
ATOM 710 C C . ASP A 1 89 ? 12.239 -5.200 -8.468 1.00 96.94 89 ASP A C 1
ATOM 712 O O . ASP A 1 89 ? 11.120 -5.625 -8.775 1.00 96.94 89 ASP A O 1
ATOM 716 N N . GLU A 1 90 ? 12.505 -4.765 -7.237 1.00 98.31 90 GLU A N 1
ATOM 717 C CA . GLU A 1 90 ? 11.586 -4.868 -6.113 1.00 98.31 90 GLU A CA 1
ATOM 718 C C . GLU A 1 90 ? 11.384 -3.515 -5.438 1.00 98.31 90 GLU A C 1
ATOM 720 O O . GLU A 1 90 ? 12.323 -2.795 -5.082 1.00 98.31 90 GLU A O 1
ATOM 725 N N . VAL A 1 91 ? 10.116 -3.202 -5.211 1.00 98.56 91 VAL A N 1
ATOM 726 C CA . VAL A 1 91 ? 9.678 -2.030 -4.466 1.00 98.56 91 VAL A CA 1
ATOM 727 C C . VAL A 1 91 ? 8.858 -2.461 -3.266 1.00 98.56 91 VAL A C 1
ATOM 729 O O . VAL A 1 91 ? 8.320 -3.570 -3.211 1.00 98.56 91 VAL A O 1
ATOM 732 N N . MET A 1 92 ? 8.712 -1.539 -2.326 1.00 98.62 92 MET A N 1
ATOM 733 C CA . MET A 1 92 ? 7.828 -1.697 -1.189 1.00 98.62 92 MET A CA 1
ATOM 734 C C . MET A 1 92 ? 6.874 -0.518 -1.026 1.00 98.62 92 MET A C 1
ATOM 736 O O . MET A 1 92 ? 7.151 0.598 -1.467 1.00 98.62 92 MET A O 1
ATOM 740 N N . SER A 1 93 ? 5.749 -0.767 -0.364 1.00 98.69 93 SER A N 1
ATOM 741 C CA . SER A 1 93 ? 4.805 0.265 0.062 1.00 98.69 93 SER A CA 1
ATOM 742 C C . SER A 1 93 ? 4.175 -0.109 1.400 1.00 98.69 93 SER A C 1
ATOM 744 O O . SER A 1 93 ? 3.928 -1.288 1.678 1.00 98.69 93 SER A O 1
ATOM 746 N N . ILE A 1 94 ? 3.951 0.899 2.242 1.00 98.62 94 ILE A N 1
ATOM 747 C CA . ILE A 1 94 ? 3.509 0.739 3.627 1.00 98.62 94 ILE A CA 1
ATOM 748 C C . ILE A 1 94 ? 2.147 1.404 3.818 1.00 98.62 94 ILE A C 1
ATOM 750 O O . ILE A 1 94 ? 1.951 2.548 3.416 1.00 98.62 94 ILE A O 1
ATOM 754 N N . LEU A 1 95 ? 1.240 0.713 4.506 1.00 98.25 95 LEU A N 1
ATOM 755 C CA . LEU A 1 95 ? -0.037 1.244 4.990 1.00 98.25 95 LEU A CA 1
ATOM 756 C C . LEU A 1 95 ? -0.119 1.067 6.507 1.00 98.25 95 LEU A C 1
ATOM 758 O O . LEU A 1 95 ? 0.148 -0.019 7.018 1.00 98.25 95 LEU A O 1
ATOM 762 N N . ILE A 1 96 ? -0.544 2.101 7.233 1.00 97.38 96 ILE A N 1
ATOM 763 C CA . ILE A 1 96 ? -0.739 2.051 8.689 1.00 97.38 96 ILE A CA 1
ATOM 764 C C . ILE A 1 96 ? -2.212 2.316 9.003 1.00 97.38 96 ILE A C 1
ATOM 766 O O . ILE A 1 96 ? -2.754 3.338 8.591 1.00 97.38 96 ILE A O 1
ATOM 770 N N . ARG A 1 97 ? -2.871 1.415 9.743 1.00 94.38 97 ARG A N 1
ATOM 771 C CA . ARG A 1 97 ? -4.292 1.550 10.113 1.00 94.38 97 ARG A CA 1
ATOM 772 C C . ARG A 1 97 ? -4.552 1.194 11.566 1.00 94.38 97 ARG A C 1
ATOM 774 O O . ARG A 1 97 ? -3.901 0.315 12.108 1.00 94.38 97 ARG A O 1
ATOM 781 N N . GLN A 1 98 ? -5.550 1.838 12.165 1.00 93.31 98 GLN A N 1
ATOM 782 C CA . GLN A 1 98 ? -6.064 1.485 13.490 1.00 93.31 98 GLN A CA 1
ATOM 783 C C . GLN A 1 98 ? -7.108 0.372 13.355 1.00 93.31 98 GLN A C 1
ATOM 785 O O . GLN A 1 98 ? -8.211 0.622 12.860 1.00 93.31 98 GLN A O 1
ATOM 790 N N . ILE A 1 99 ? -6.768 -0.840 13.783 1.00 91.88 99 ILE A N 1
ATOM 791 C CA . ILE A 1 99 ? -7.662 -2.002 13.744 1.00 91.88 99 ILE A CA 1
ATOM 792 C C . ILE A 1 99 ? -8.279 -2.248 15.113 1.00 91.88 99 ILE A C 1
ATOM 794 O O . ILE A 1 99 ? -7.634 -2.023 16.129 1.00 91.88 99 ILE A O 1
ATOM 798 N N . LEU A 1 100 ? -9.533 -2.691 15.136 1.00 90.38 100 LEU A N 1
ATOM 799 C CA . LEU A 1 100 ? -10.178 -3.157 16.360 1.00 90.38 100 LEU A CA 1
ATOM 800 C C . LEU A 1 100 ? -9.642 -4.549 16.689 1.00 90.38 100 LEU A C 1
ATOM 802 O O . LEU A 1 100 ? -9.608 -5.411 15.812 1.00 90.38 100 LEU A O 1
ATOM 806 N N . ILE A 1 101 ? -9.240 -4.751 17.935 1.00 82.94 101 ILE A N 1
ATOM 807 C CA . ILE A 1 101 ? -8.846 -6.060 18.455 1.00 82.94 101 ILE A CA 1
ATOM 808 C C . ILE A 1 101 ? -10.087 -6.700 19.072 1.00 82.94 101 ILE A C 1
ATOM 810 O O . ILE A 1 101 ? -10.852 -6.013 19.753 1.00 82.94 101 ILE A O 1
ATOM 814 N N . GLN A 1 102 ? -10.291 -7.985 18.789 1.00 72.12 102 GLN A N 1
ATOM 815 C CA . GLN A 1 102 ? -11.349 -8.805 19.383 1.00 72.12 102 GLN A CA 1
ATOM 816 C C . GLN A 1 102 ? -10.856 -9.518 20.636 1.00 72.12 102 GLN A C 1
ATOM 818 O O . GLN A 1 102 ? -9.673 -9.925 20.647 1.00 72.12 102 GLN A O 1
#